Protein AF-A0A0F9FJC0-F1 (afdb_monomer_lite)

Radius of gyration: 16.65 Å; chains: 1; bounding box: 47×26×44 Å

pLDDT: mean 95.63, std 4.23, range [63.19, 98.69]

Sequence (137 aa):
MPDTFTTDVFLRDFNVMYAKLYDGVRHDSGGWKWFTDLMINHWQGLRIDPATKVIVYSDSLNDERAIEIQKYAAGKVLPRFGIGTSFANDVGHTPLNMVIKLTKCDGRPAVKLSDSPGKALGLPEAVSHCKYDLRLQ

Organism: NCBI:txid412755

Structure (mmCIF, N/CA/C/O backbone):
data_AF-A0A0F9FJC0-F1
#
_entry.id   AF-A0A0F9FJC0-F1
#
loop_
_atom_site.group_PDB
_atom_site.id
_atom_site.type_symbol
_atom_site.label_atom_id
_atom_site.label_alt_id
_atom_site.label_comp_id
_atom_site.label_asym_id
_atom_site.label_entity_id
_atom_site.label_seq_id
_atom_site.pdbx_PDB_ins_code
_atom_site.Cartn_x
_atom_site.Cartn_y
_atom_site.Cartn_z
_atom_site.occupancy
_atom_site.B_iso_or_equiv
_atom_site.auth_seq_id
_atom_site.auth_comp_id
_atom_site.auth_asym_id
_atom_site.auth_atom_id
_atom_site.pdbx_PDB_model_num
ATOM 1 N N . MET A 1 1 ? -4.753 -5.500 -5.150 1.00 89.69 1 MET A N 1
ATOM 2 C CA . MET A 1 1 ? -3.642 -4.589 -4.807 1.00 89.69 1 MET A CA 1
ATOM 3 C C . MET A 1 1 ? -3.898 -3.290 -5.561 1.00 89.69 1 MET A C 1
ATOM 5 O O . MET A 1 1 ? -3.995 -3.382 -6.778 1.00 89.69 1 MET A O 1
ATOM 9 N N . PRO A 1 2 ? -4.149 -2.158 -4.883 1.00 95.44 2 PRO A N 1
ATOM 10 C CA . PRO A 1 2 ? -4.709 -0.966 -5.537 1.00 95.44 2 PRO A CA 1
ATOM 11 C C . PRO A 1 2 ? -3.739 -0.151 -6.402 1.00 95.44 2 PRO A C 1
ATOM 13 O O . PRO A 1 2 ? -4.165 0.510 -7.338 1.00 95.44 2 PRO A O 1
ATOM 16 N N . ASP A 1 3 ? -2.436 -0.211 -6.140 1.00 95.94 3 ASP A N 1
ATOM 17 C CA . ASP A 1 3 ? -1.466 0.756 -6.665 1.00 95.94 3 ASP A CA 1
ATOM 18 C C . ASP A 1 3 ? -0.888 0.410 -8.051 1.00 95.94 3 ASP A C 1
ATOM 20 O O . ASP A 1 3 ? -0.067 1.157 -8.580 1.00 95.94 3 ASP A O 1
ATOM 24 N N . THR A 1 4 ? -1.278 -0.703 -8.687 1.00 96.31 4 THR A N 1
ATOM 25 C CA . THR A 1 4 ? -0.696 -1.111 -9.985 1.00 96.31 4 THR A CA 1
ATOM 26 C C . THR A 1 4 ? -0.795 -0.006 -11.038 1.00 96.31 4 THR A C 1
ATOM 28 O O . THR A 1 4 ? 0.192 0.276 -11.721 1.00 96.31 4 THR A O 1
ATOM 31 N N . PHE A 1 5 ? -1.946 0.662 -11.102 1.00 96.06 5 PHE A N 1
ATOM 32 C CA . PHE A 1 5 ? -2.234 1.760 -12.024 1.00 96.06 5 PHE A CA 1
ATOM 33 C C . PHE A 1 5 ? -2.603 3.063 -11.304 1.00 96.06 5 PHE A C 1
ATOM 35 O O . PHE A 1 5 ? -3.253 3.908 -11.904 1.00 96.06 5 PHE A O 1
ATOM 42 N N . THR A 1 6 ? -2.133 3.218 -10.062 1.00 95.31 6 THR A N 1
ATOM 43 C CA . THR A 1 6 ? -2.597 4.156 -9.022 1.00 95.31 6 THR A CA 1
ATOM 44 C C . THR A 1 6 ? -3.868 3.714 -8.294 1.00 95.31 6 THR A C 1
ATOM 46 O O . THR A 1 6 ? -4.799 3.152 -8.879 1.00 95.31 6 THR A O 1
ATOM 49 N N . THR A 1 7 ? -3.908 4.002 -6.994 1.00 97.06 7 THR A N 1
ATOM 50 C CA . THR A 1 7 ? -5.062 3.732 -6.134 1.00 97.06 7 THR A CA 1
ATOM 51 C C . THR A 1 7 ? -6.282 4.529 -6.591 1.00 97.06 7 THR A C 1
ATOM 53 O O . THR A 1 7 ? -7.385 3.991 -6.581 1.00 97.06 7 THR A O 1
ATOM 56 N N . ASP A 1 8 ? -6.109 5.756 -7.091 1.00 95.12 8 ASP A N 1
ATOM 57 C CA . ASP A 1 8 ? -7.223 6.555 -7.617 1.00 95.12 8 ASP A CA 1
ATOM 58 C C . ASP A 1 8 ? -7.928 5.868 -8.791 1.00 95.12 8 ASP A C 1
ATOM 60 O O . ASP A 1 8 ? -9.156 5.879 -8.866 1.00 95.12 8 ASP A O 1
ATOM 64 N N . VAL A 1 9 ? -7.172 5.251 -9.707 1.00 96.31 9 VAL A N 1
ATOM 65 C CA . VAL A 1 9 ? -7.750 4.477 -10.814 1.00 96.31 9 VAL A CA 1
ATOM 66 C C . VAL A 1 9 ? -8.472 3.248 -10.278 1.00 96.31 9 VAL A C 1
ATOM 68 O O . VAL A 1 9 ? -9.612 3.005 -10.663 1.00 96.31 9 VAL A O 1
ATOM 71 N N . PHE A 1 10 ? -7.852 2.511 -9.353 1.00 97.75 10 PHE A N 1
ATOM 72 C CA . PHE A 1 10 ? -8.464 1.330 -8.742 1.00 97.75 10 PHE A CA 1
ATOM 73 C C . PHE A 1 10 ? -9.810 1.647 -8.070 1.00 97.75 10 PHE A C 1
ATOM 75 O O . PHE A 1 10 ? -10.773 0.895 -8.227 1.00 97.75 10 PHE A O 1
ATOM 82 N N . LEU A 1 11 ? -9.908 2.770 -7.353 1.00 97.31 11 LEU A N 1
ATOM 83 C CA . LEU A 1 11 ? -11.122 3.144 -6.624 1.00 97.31 11 LEU A CA 1
ATOM 84 C C . LEU A 1 11 ? -12.297 3.535 -7.529 1.00 97.31 11 LEU A C 1
ATOM 86 O O . LEU A 1 11 ? -13.442 3.419 -7.090 1.00 97.31 11 LEU A O 1
ATOM 90 N N . ARG A 1 12 ? -12.050 3.916 -8.792 1.00 95.69 12 ARG A N 1
ATOM 91 C CA . ARG A 1 12 ? -13.123 4.141 -9.784 1.00 95.69 12 ARG A CA 1
ATOM 92 C C . ARG A 1 12 ? -13.931 2.867 -10.032 1.00 95.69 12 ARG A C 1
ATOM 94 O O . ARG A 1 12 ? -15.149 2.937 -10.173 1.00 95.69 12 ARG A O 1
ATOM 101 N N . ASP A 1 13 ? -13.255 1.720 -10.024 1.00 95.75 13 ASP A N 1
ATOM 102 C CA . ASP A 1 13 ? -13.863 0.419 -10.305 1.00 95.75 13 ASP A CA 1
ATOM 103 C C . ASP A 1 13 ? -14.221 -0.362 -9.034 1.00 95.75 13 ASP A C 1
ATOM 105 O O . ASP A 1 13 ? -15.056 -1.269 -9.082 1.00 95.75 13 ASP A O 1
ATOM 109 N N . PHE A 1 14 ? -13.634 -0.011 -7.882 1.00 97.62 14 PHE A N 1
ATOM 110 C CA . PHE A 1 14 ? -13.816 -0.714 -6.609 1.00 97.62 14 PHE A CA 1
ATOM 111 C C . PHE A 1 14 ? -15.169 -0.415 -5.937 1.00 97.62 14 PHE A C 1
ATOM 113 O O . PHE A 1 14 ? -15.253 0.122 -4.836 1.00 97.62 14 PHE A O 1
ATOM 120 N N . ASN A 1 15 ? -16.255 -0.772 -6.615 1.00 96.69 15 ASN A N 1
ATOM 121 C CA . ASN A 1 15 ? -17.631 -0.562 -6.174 1.00 96.69 15 ASN A CA 1
ATOM 122 C C . ASN A 1 15 ? -18.050 -1.479 -5.002 1.00 96.69 15 ASN A C 1
ATOM 124 O O . ASN A 1 15 ? -17.297 -2.338 -4.545 1.00 96.69 15 ASN A O 1
ATOM 128 N N . VAL A 1 16 ? -19.297 -1.330 -4.534 1.00 97.38 16 VAL A N 1
ATOM 129 C CA . VAL A 1 16 ? -19.851 -2.075 -3.385 1.00 97.38 16 VAL A CA 1
ATOM 130 C C . VAL A 1 16 ? -19.760 -3.597 -3.523 1.00 97.38 16 VAL A C 1
ATOM 132 O O . VAL A 1 16 ? -19.562 -4.276 -2.517 1.00 97.38 16 VAL A O 1
ATOM 135 N N . MET A 1 17 ? -19.894 -4.146 -4.735 1.00 97.69 17 MET A N 1
ATOM 136 C CA . MET A 1 17 ? -19.813 -5.591 -4.953 1.00 97.69 17 MET A CA 1
ATOM 137 C C . MET A 1 17 ? -18.396 -6.080 -4.650 1.00 97.69 17 MET A C 1
ATOM 139 O O . MET A 1 17 ? -18.222 -6.955 -3.803 1.00 97.69 17 MET A O 1
ATOM 143 N N . TYR A 1 18 ? -17.383 -5.441 -5.241 1.00 97.88 18 TYR A N 1
ATOM 144 C CA . TYR A 1 18 ? -15.986 -5.785 -4.978 1.00 97.88 18 TYR A CA 1
ATOM 145 C C . TYR A 1 18 ? -15.582 -5.479 -3.537 1.00 97.88 18 TYR A C 1
ATOM 147 O O . TYR A 1 18 ? -14.966 -6.312 -2.877 1.00 97.88 18 TYR A O 1
ATOM 155 N N . ALA A 1 19 ? -15.980 -4.326 -3.005 1.00 97.25 19 ALA A N 1
ATOM 156 C CA . ALA A 1 19 ? -15.654 -3.942 -1.639 1.00 97.25 19 ALA A CA 1
ATOM 157 C C . ALA A 1 19 ? -16.267 -4.885 -0.590 1.00 97.25 19 ALA A C 1
ATOM 159 O O . ALA A 1 19 ? -15.716 -5.017 0.501 1.00 97.25 19 ALA A O 1
ATOM 160 N N . LYS A 1 20 ? -17.380 -5.566 -0.897 1.00 96.31 20 LYS A N 1
ATOM 161 C CA . LYS A 1 20 ? -17.929 -6.637 -0.051 1.00 96.31 20 LYS A CA 1
ATOM 162 C C . LYS A 1 20 ? -17.240 -7.979 -0.276 1.00 96.31 20 LYS A C 1
ATOM 164 O O . LYS A 1 20 ? -17.003 -8.668 0.707 1.00 96.31 20 LYS A O 1
ATOM 169 N N . LEU A 1 21 ? -16.917 -8.317 -1.525 1.00 97.69 21 LEU A N 1
ATOM 170 C CA . LEU A 1 21 ? -16.279 -9.582 -1.894 1.00 97.69 21 LEU A CA 1
ATOM 171 C C . LEU A 1 21 ? -14.865 -9.724 -1.320 1.00 97.69 21 LEU A C 1
ATOM 173 O O . LEU A 1 21 ? -14.496 -10.801 -0.867 1.00 97.69 21 LEU A O 1
ATOM 177 N N . TYR A 1 22 ? -14.070 -8.655 -1.358 1.00 97.75 22 TYR A N 1
ATOM 178 C CA . TYR A 1 22 ? -12.704 -8.675 -0.846 1.00 97.75 22 TYR A CA 1
ATOM 179 C C . TYR A 1 22 ? -12.663 -8.326 0.646 1.00 97.75 22 TYR A C 1
ATOM 181 O O . TYR A 1 22 ? -13.250 -7.332 1.090 1.00 97.75 22 TYR A O 1
ATOM 189 N N . ASP A 1 23 ? -11.896 -9.097 1.416 1.00 97.44 23 ASP A N 1
ATOM 190 C CA . ASP A 1 23 ? -11.694 -8.870 2.855 1.00 97.44 23 ASP A CA 1
ATOM 191 C C . ASP A 1 23 ? -10.899 -7.593 3.156 1.00 97.44 23 ASP A C 1
ATOM 193 O O . ASP A 1 23 ? -10.963 -7.043 4.256 1.00 97.44 23 ASP A O 1
ATOM 197 N N . GLY A 1 24 ? -10.147 -7.090 2.178 1.00 97.44 24 GLY A N 1
ATOM 198 C CA . GLY A 1 24 ? -9.275 -5.949 2.377 1.00 97.44 24 GLY A CA 1
ATOM 199 C C . GLY A 1 24 ? -8.430 -5.597 1.165 1.00 97.44 24 GLY A C 1
ATOM 200 O O . GLY A 1 24 ? -8.637 -6.091 0.055 1.00 97.44 24 GLY A O 1
ATOM 201 N N . VAL A 1 25 ? -7.451 -4.731 1.400 1.00 98.50 25 VAL A N 1
ATOM 202 C CA . VAL A 1 25 ? -6.484 -4.273 0.398 1.00 98.50 25 VAL A CA 1
ATOM 203 C C . VAL A 1 25 ? -5.056 -4.368 0.931 1.00 98.50 25 VAL A C 1
ATOM 205 O O . VAL A 1 25 ? -4.824 -4.604 2.115 1.00 98.50 25 VAL A O 1
ATOM 208 N N . ARG A 1 26 ? -4.081 -4.185 0.039 1.00 98.62 26 ARG A N 1
ATOM 209 C CA . ARG A 1 26 ? -2.655 -4.175 0.368 1.00 98.62 26 ARG A CA 1
ATOM 210 C C . ARG A 1 26 ? -2.037 -2.844 -0.046 1.00 98.62 26 ARG A C 1
ATOM 212 O O . ARG A 1 26 ? -2.131 -2.490 -1.217 1.00 98.62 26 ARG A O 1
ATOM 219 N N . HIS A 1 27 ? -1.423 -2.153 0.909 1.00 98.12 27 HIS A N 1
ATOM 220 C CA . HIS A 1 27 ? -0.621 -0.946 0.720 1.00 98.12 27 HIS A CA 1
ATOM 221 C C . HIS A 1 27 ? 0.819 -1.344 0.373 1.00 98.12 27 HIS A C 1
ATOM 223 O O . HIS A 1 27 ? 1.512 -1.945 1.195 1.00 98.12 27 HIS A O 1
ATOM 229 N N . ASP A 1 28 ? 1.242 -1.041 -0.856 1.00 96.19 28 ASP A N 1
ATOM 230 C CA . ASP A 1 28 ? 2.549 -1.443 -1.411 1.00 96.19 28 ASP A CA 1
ATOM 231 C C . ASP A 1 28 ? 3.352 -0.264 -1.998 1.00 96.19 28 ASP A C 1
ATOM 233 O O . ASP A 1 28 ? 4.485 -0.441 -2.441 1.00 96.19 28 ASP A O 1
ATOM 237 N N . SER A 1 29 ? 2.786 0.947 -2.005 1.00 95.06 29 SER A N 1
ATOM 238 C CA . SER A 1 29 ? 3.495 2.179 -2.358 1.00 95.06 29 SER A CA 1
ATOM 239 C C . SER A 1 29 ? 2.762 3.426 -1.846 1.00 95.06 29 SER A C 1
ATOM 241 O O . SER A 1 29 ? 1.586 3.374 -1.488 1.00 95.06 29 SER A O 1
ATOM 243 N N . GLY A 1 30 ? 3.460 4.564 -1.789 1.00 93.69 30 GLY A N 1
ATOM 244 C CA . GLY A 1 30 ? 2.887 5.842 -1.347 1.00 93.69 30 GLY A CA 1
ATOM 245 C C . GLY A 1 30 ? 2.769 5.969 0.178 1.00 93.69 30 GLY A C 1
ATOM 246 O O . GLY A 1 30 ? 3.220 5.112 0.937 1.00 93.69 30 GLY A O 1
ATOM 247 N N . GLY A 1 31 ? 2.179 7.066 0.658 1.00 96.31 31 GLY A N 1
ATOM 248 C CA . GLY A 1 31 ? 2.068 7.339 2.095 1.00 96.31 31 GLY A CA 1
ATOM 249 C C . GLY A 1 31 ? 1.020 6.462 2.787 1.00 96.31 31 GLY A C 1
ATOM 250 O O . GLY A 1 31 ? -0.169 6.601 2.513 1.00 96.31 31 GLY A O 1
ATOM 251 N N . TRP A 1 32 ? 1.437 5.621 3.743 1.00 97.00 32 TRP A N 1
ATOM 252 C CA . TRP A 1 32 ? 0.547 4.690 4.460 1.00 97.00 32 TRP A CA 1
ATOM 253 C C . TRP A 1 32 ? -0.636 5.388 5.151 1.00 97.00 32 TRP A C 1
ATOM 255 O O . TRP A 1 32 ? -1.741 4.846 5.182 1.00 97.00 32 TRP A O 1
ATOM 265 N N . LYS A 1 33 ? -0.430 6.602 5.684 1.00 97.81 33 LYS A N 1
ATOM 266 C CA . LYS A 1 33 ? -1.475 7.377 6.368 1.00 97.81 33 LYS A CA 1
ATOM 267 C C . LYS A 1 33 ? -2.544 7.855 5.388 1.00 97.81 33 LYS A C 1
ATOM 269 O O . LYS A 1 33 ? -3.717 7.573 5.594 1.00 97.81 33 LYS A O 1
ATOM 274 N N . TRP A 1 34 ? -2.114 8.489 4.292 1.00 97.56 34 TRP A N 1
ATOM 275 C CA . TRP A 1 34 ? -2.995 8.899 3.194 1.00 97.56 34 TRP A CA 1
ATOM 276 C C . TRP A 1 34 ? -3.788 7.711 2.650 1.00 97.56 34 TRP A C 1
ATOM 278 O O . TRP A 1 34 ? -5.005 7.796 2.529 1.00 97.56 34 TRP A O 1
ATOM 288 N N . PHE A 1 35 ? -3.116 6.585 2.400 1.00 98.31 35 PHE A N 1
ATOM 289 C CA . PHE A 1 35 ? -3.765 5.380 1.894 1.00 98.31 35 PHE A CA 1
ATOM 290 C C . PHE A 1 35 ? -4.821 4.849 2.876 1.00 98.31 35 PHE A C 1
ATOM 292 O O . PHE A 1 35 ? -5.921 4.480 2.473 1.00 98.31 35 PHE A O 1
ATOM 299 N N . THR A 1 36 ? -4.507 4.840 4.175 1.00 98.50 36 THR A N 1
ATOM 300 C CA . THR A 1 36 ? -5.441 4.400 5.224 1.00 98.50 36 THR A CA 1
ATOM 301 C C . THR A 1 36 ? -6.692 5.276 5.252 1.00 98.50 36 THR A C 1
ATOM 303 O O . THR A 1 36 ? -7.801 4.747 5.209 1.00 98.50 36 THR A O 1
ATOM 306 N N . ASP A 1 37 ? -6.521 6.600 5.268 1.00 98.56 37 ASP A N 1
ATOM 307 C CA . ASP A 1 37 ? -7.634 7.557 5.266 1.00 98.56 37 ASP A CA 1
ATOM 308 C C . ASP A 1 37 ? -8.477 7.449 3.991 1.00 98.56 37 ASP A C 1
ATOM 310 O O . ASP A 1 37 ? -9.708 7.437 4.050 1.00 98.56 37 ASP A O 1
ATOM 314 N N . LEU A 1 38 ? -7.822 7.309 2.837 1.00 98.44 38 LEU A N 1
ATOM 315 C CA . LEU A 1 38 ? -8.484 7.155 1.547 1.00 98.44 38 LEU A CA 1
ATOM 316 C C . LEU A 1 38 ? -9.379 5.909 1.518 1.00 98.44 38 LEU A C 1
ATOM 318 O O . LEU A 1 38 ? -10.544 5.995 1.130 1.00 98.44 38 LEU A O 1
ATOM 322 N N . MET A 1 39 ? -8.866 4.766 1.977 1.00 98.50 39 MET A N 1
ATOM 323 C CA . MET A 1 39 ? -9.627 3.516 2.005 1.00 98.50 39 MET A CA 1
ATOM 324 C C . MET A 1 39 ? -10.790 3.560 3.002 1.00 98.50 39 MET A C 1
ATOM 326 O O . MET A 1 39 ? -11.885 3.099 2.676 1.00 98.50 39 MET A O 1
ATOM 330 N N . ILE A 1 40 ? -10.584 4.151 4.186 1.00 98.56 40 ILE A N 1
ATOM 331 C CA . ILE A 1 40 ? -11.652 4.369 5.175 1.00 98.56 40 ILE A CA 1
ATOM 332 C C . ILE A 1 40 ? -12.786 5.185 4.553 1.00 98.56 40 ILE A C 1
ATOM 334 O O . ILE A 1 40 ? -13.939 4.750 4.589 1.00 98.56 40 ILE A O 1
ATOM 338 N N . ASN A 1 41 ? -12.456 6.323 3.936 1.00 98.56 41 ASN A N 1
ATOM 339 C CA . ASN A 1 41 ? -13.441 7.195 3.298 1.00 98.56 41 ASN A CA 1
ATOM 340 C C . ASN A 1 41 ? -14.188 6.469 2.172 1.00 98.56 41 ASN A C 1
ATOM 342 O O . ASN A 1 41 ? -15.409 6.590 2.056 1.00 98.56 41 ASN A O 1
ATOM 346 N N . HIS A 1 42 ? -13.475 5.669 1.374 1.00 98.44 42 HIS A N 1
ATOM 347 C CA . HIS A 1 42 ? -14.075 4.885 0.297 1.00 98.44 42 HIS A CA 1
ATOM 348 C C . HIS A 1 42 ? -15.085 3.856 0.818 1.00 98.44 42 HIS A C 1
ATOM 350 O O . HIS A 1 42 ? -16.227 3.813 0.358 1.00 98.44 42 HIS A O 1
ATOM 356 N N . TRP A 1 43 ? -14.713 3.053 1.820 1.00 98.56 43 TRP A N 1
ATOM 357 C CA . TRP A 1 43 ? -15.628 2.070 2.410 1.00 98.56 43 TRP A CA 1
ATOM 358 C C . TRP A 1 43 ? -16.833 2.724 3.088 1.00 98.56 43 TRP A C 1
ATOM 360 O O . TRP A 1 43 ? -17.959 2.261 2.891 1.00 98.56 43 TRP A O 1
ATOM 370 N N . GLN A 1 44 ? -16.630 3.835 3.803 1.00 98.38 44 GLN A N 1
ATOM 371 C CA . GLN A 1 44 ? -17.725 4.608 4.395 1.00 98.38 44 GLN A CA 1
ATOM 372 C C . GLN A 1 44 ? -18.688 5.143 3.327 1.00 98.38 44 GLN A C 1
ATOM 374 O O . GLN A 1 44 ? -19.904 5.012 3.485 1.00 98.38 44 GLN A O 1
ATOM 379 N N . GLY A 1 45 ? -18.167 5.659 2.208 1.00 98.19 45 GLY A N 1
ATOM 380 C CA . GLY A 1 45 ? -18.972 6.085 1.058 1.00 98.19 45 GLY A CA 1
ATOM 381 C C . GLY A 1 45 ? -19.821 4.954 0.463 1.00 98.19 45 GLY A C 1
ATOM 382 O O . GLY A 1 45 ? -20.939 5.185 0.004 1.00 98.19 45 GLY A O 1
ATOM 383 N N . LEU A 1 46 ? -19.340 3.711 0.556 1.00 98.00 46 LEU A N 1
ATOM 384 C CA . LEU A 1 46 ? -20.059 2.499 0.149 1.00 98.00 46 LEU A CA 1
ATOM 385 C C . LEU A 1 46 ? -20.942 1.892 1.256 1.00 98.00 46 LEU A C 1
ATOM 387 O O . LEU A 1 46 ? -21.528 0.826 1.046 1.00 98.00 46 LEU A O 1
ATOM 391 N N . ARG A 1 47 ? -21.068 2.556 2.416 1.00 97.94 47 ARG A N 1
ATOM 392 C CA . ARG A 1 47 ? -21.794 2.076 3.610 1.00 97.94 47 ARG A CA 1
ATOM 393 C C . ARG A 1 47 ? -21.274 0.731 4.132 1.00 97.94 47 ARG A C 1
ATOM 395 O O . ARG A 1 47 ? -22.048 -0.119 4.571 1.00 97.94 47 ARG A O 1
ATOM 402 N N . ILE A 1 48 ? -19.964 0.531 4.050 1.00 98.19 48 ILE A N 1
ATOM 403 C CA . ILE A 1 48 ? -19.247 -0.621 4.596 1.00 98.19 48 ILE A CA 1
ATOM 404 C C . ILE A 1 48 ? -18.478 -0.141 5.821 1.00 98.19 48 ILE A C 1
ATOM 406 O O . ILE A 1 48 ? -17.802 0.881 5.750 1.00 98.19 48 ILE A O 1
ATOM 410 N N . ASP A 1 49 ? -18.571 -0.879 6.926 1.00 98.25 49 ASP A N 1
ATOM 411 C CA . ASP A 1 49 ? -17.793 -0.587 8.129 1.00 98.25 49 ASP A CA 1
ATOM 412 C C . ASP A 1 49 ? -16.295 -0.867 7.881 1.00 98.25 49 ASP A C 1
ATOM 414 O O . ASP A 1 49 ? -15.916 -2.037 7.727 1.00 98.25 49 ASP A O 1
ATOM 418 N N . PRO A 1 50 ? -15.426 0.163 7.854 1.00 98.50 50 PRO A N 1
ATOM 419 C CA . PRO A 1 50 ? -13.993 -0.012 7.634 1.00 98.50 50 PRO A CA 1
ATOM 420 C C . PRO A 1 50 ? -13.317 -0.848 8.724 1.00 98.50 50 PRO A C 1
ATOM 422 O O . PRO A 1 50 ? -12.338 -1.534 8.433 1.00 98.50 50 PRO A O 1
ATOM 425 N N . ALA A 1 51 ? -13.858 -0.864 9.950 1.00 98.31 51 ALA A N 1
ATOM 426 C CA . ALA A 1 51 ? -13.289 -1.623 11.063 1.00 98.31 51 ALA A CA 1
ATOM 427 C C . ALA A 1 51 ? -13.346 -3.143 10.832 1.00 98.31 51 ALA A C 1
ATOM 429 O O . ALA A 1 51 ? -12.622 -3.897 11.480 1.00 98.31 51 ALA A O 1
ATOM 430 N N . THR A 1 52 ? -14.162 -3.593 9.873 1.00 98.06 52 THR A N 1
ATOM 431 C CA . THR A 1 52 ? -14.242 -4.997 9.442 1.00 98.06 52 THR A CA 1
ATOM 432 C C . THR A 1 52 ? -13.242 -5.357 8.342 1.00 98.06 52 THR A C 1
ATOM 434 O O . THR A 1 52 ? -13.081 -6.534 8.024 1.00 98.06 52 THR A O 1
ATOM 437 N N . LYS A 1 53 ? -12.576 -4.365 7.738 1.00 98.56 53 LYS A N 1
ATOM 438 C CA . LYS A 1 53 ? -11.728 -4.545 6.557 1.00 98.56 53 LYS A CA 1
ATOM 439 C C . LYS A 1 53 ? -10.252 -4.574 6.905 1.00 98.56 53 LYS A C 1
ATOM 441 O O . LYS A 1 53 ? -9.777 -3.857 7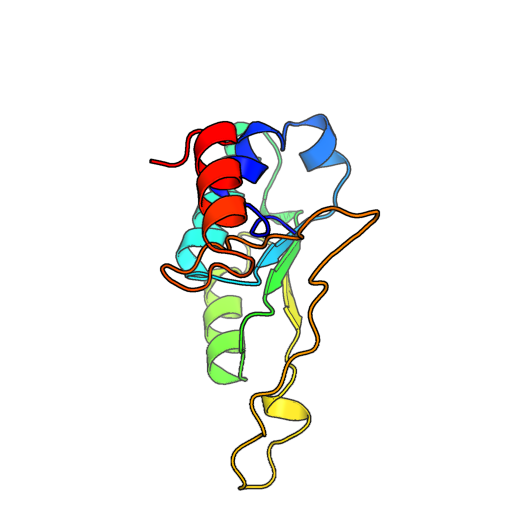.783 1.00 98.56 53 LYS A O 1
ATOM 446 N N . VAL A 1 54 ? -9.513 -5.404 6.178 1.00 98.62 54 VAL A N 1
ATOM 447 C CA . VAL A 1 54 ? -8.067 -5.556 6.344 1.00 98.62 54 VAL A CA 1
ATOM 448 C C . VAL A 1 54 ? -7.311 -4.547 5.484 1.00 98.62 54 VAL A C 1
ATOM 450 O O . VAL A 1 54 ? -7.619 -4.351 4.307 1.00 98.62 54 VAL A O 1
ATOM 453 N N . ILE A 1 55 ? -6.260 -3.958 6.052 1.00 98.69 55 ILE A N 1
ATOM 454 C CA . ILE A 1 55 ? -5.190 -3.336 5.268 1.00 98.69 55 ILE A CA 1
ATOM 455 C C . ILE A 1 55 ? -3.887 -4.058 5.590 1.00 98.69 55 ILE A C 1
ATOM 457 O O . ILE A 1 55 ? -3.425 -4.051 6.731 1.00 98.69 55 ILE A O 1
ATOM 461 N N . VAL A 1 56 ? -3.298 -4.689 4.573 1.00 98.69 56 VAL A N 1
ATOM 462 C CA . VAL A 1 56 ? -1.950 -5.257 4.652 1.00 98.69 56 VAL A CA 1
ATOM 463 C C . VAL A 1 56 ? -0.949 -4.179 4.252 1.00 98.69 56 VAL A C 1
ATOM 465 O O . VAL A 1 56 ? -0.891 -3.804 3.085 1.00 98.69 56 VAL A O 1
ATOM 468 N N . TYR A 1 57 ? -0.156 -3.691 5.195 1.00 98.50 57 TYR A N 1
ATOM 469 C CA . TYR A 1 57 ? 0.946 -2.768 4.940 1.00 98.50 57 TYR A CA 1
ATOM 470 C C . TYR A 1 57 ? 2.206 -3.572 4.624 1.00 98.50 57 TYR A C 1
ATOM 472 O O . TYR A 1 57 ? 2.596 -4.436 5.411 1.00 98.50 57 TYR A O 1
ATOM 480 N N . SER A 1 58 ? 2.828 -3.320 3.474 1.00 97.44 58 SER A N 1
ATOM 481 C CA . SER A 1 58 ? 4.009 -4.075 3.033 1.00 97.44 58 SER A CA 1
ATOM 482 C C . SER A 1 58 ? 5.117 -3.232 2.407 1.00 97.44 58 SER A C 1
ATOM 484 O O . SER A 1 58 ? 6.149 -3.787 2.035 1.00 97.44 58 SER A O 1
ATOM 486 N N . ASP A 1 59 ? 4.932 -1.918 2.266 1.00 95.56 59 ASP A N 1
ATOM 487 C CA . ASP A 1 59 ? 5.960 -1.052 1.688 1.00 95.56 59 ASP A CA 1
ATOM 488 C C . ASP A 1 59 ? 7.088 -0.784 2.693 1.00 95.56 59 ASP A C 1
ATOM 490 O O . ASP A 1 59 ? 6.951 0.043 3.595 1.00 95.56 59 ASP A O 1
ATOM 494 N N . SER A 1 60 ? 8.209 -1.487 2.509 1.00 91.12 60 SER A N 1
ATOM 495 C CA . SER A 1 60 ? 9.511 -1.174 3.119 1.00 91.12 60 SER A CA 1
ATOM 496 C C . SER A 1 60 ? 9.453 -0.928 4.637 1.00 91.12 60 SER A C 1
ATOM 498 O O . SER A 1 60 ? 10.011 0.041 5.150 1.00 91.12 60 SER A O 1
ATOM 500 N N . LEU A 1 61 ? 8.736 -1.796 5.354 1.00 95.62 61 LEU A N 1
ATOM 501 C CA . LEU A 1 61 ? 8.495 -1.654 6.788 1.00 95.62 61 LEU A CA 1
ATOM 502 C C . LEU A 1 61 ? 9.687 -2.087 7.651 1.00 95.62 61 LEU A C 1
ATOM 504 O O . LEU A 1 61 ? 10.458 -2.973 7.282 1.00 95.62 61 LEU A O 1
ATOM 508 N N . ASN A 1 62 ? 9.740 -1.499 8.844 1.00 94.50 62 ASN A N 1
ATOM 509 C CA . ASN A 1 62 ? 10.515 -1.928 10.005 1.00 94.50 62 ASN A CA 1
ATOM 510 C C . ASN A 1 62 ? 9.603 -1.914 11.251 1.00 94.50 62 ASN A C 1
ATOM 512 O O . ASN A 1 62 ? 8.434 -1.517 11.162 1.00 94.50 62 ASN A O 1
ATOM 516 N N . ASP A 1 63 ? 10.130 -2.319 12.406 1.00 95.25 63 ASP A N 1
ATOM 517 C CA . ASP A 1 63 ? 9.355 -2.423 13.650 1.00 95.25 63 ASP A CA 1
ATOM 518 C C . ASP A 1 63 ? 8.738 -1.091 14.084 1.00 95.25 63 ASP A C 1
ATOM 520 O O . ASP A 1 63 ? 7.543 -1.013 14.375 1.00 95.25 63 ASP A O 1
ATOM 524 N N . GLU A 1 64 ? 9.531 -0.019 14.074 1.00 96.19 64 GLU A N 1
ATOM 525 C CA . GLU A 1 64 ? 9.085 1.318 14.478 1.00 96.19 64 GLU A CA 1
ATOM 526 C C . GLU A 1 64 ? 7.909 1.796 13.623 1.00 96.19 64 GLU A C 1
ATOM 528 O O . GLU A 1 64 ? 6.887 2.256 14.145 1.00 96.19 64 GLU A O 1
ATOM 533 N N . ARG A 1 65 ? 8.021 1.625 12.300 1.00 97.12 65 ARG A N 1
ATOM 534 C CA . ARG A 1 65 ? 6.972 1.994 11.352 1.00 97.12 65 ARG A CA 1
ATOM 535 C C . ARG A 1 65 ? 5.725 1.135 11.538 1.00 97.12 65 ARG A C 1
ATOM 537 O O . ARG A 1 65 ? 4.619 1.669 11.502 1.00 97.12 65 ARG A O 1
ATOM 544 N N . ALA A 1 66 ? 5.877 -0.172 11.747 1.00 98.00 66 ALA A N 1
ATOM 545 C CA . ALA A 1 66 ? 4.742 -1.061 11.985 1.00 98.00 66 ALA A CA 1
ATOM 546 C C . ALA A 1 66 ? 3.983 -0.672 13.266 1.00 98.00 66 ALA A C 1
ATOM 548 O O . ALA A 1 66 ? 2.752 -0.613 13.259 1.00 98.00 66 ALA A O 1
ATOM 549 N N . ILE A 1 67 ? 4.699 -0.314 14.339 1.00 98.19 67 ILE A N 1
ATOM 550 C CA . ILE A 1 67 ? 4.106 0.171 15.595 1.00 98.19 67 ILE A CA 1
ATOM 551 C C . ILE A 1 67 ? 3.375 1.505 15.388 1.00 98.19 67 ILE A C 1
ATOM 553 O O . ILE A 1 67 ? 2.269 1.686 15.906 1.00 98.19 67 ILE A O 1
ATOM 557 N N . GLU A 1 68 ? 3.965 2.440 14.640 1.00 98.19 68 GLU A N 1
ATOM 558 C CA . GLU A 1 68 ? 3.334 3.722 14.299 1.00 98.19 68 GLU A CA 1
ATOM 559 C C . GLU A 1 68 ? 2.008 3.506 13.554 1.00 98.19 68 GLU A C 1
ATOM 561 O O . GLU A 1 68 ? 0.966 4.037 13.956 1.00 98.19 68 GLU A O 1
ATOM 566 N N . ILE A 1 69 ? 2.033 2.665 12.516 1.00 98.38 69 ILE A N 1
ATOM 567 C CA . ILE A 1 69 ? 0.848 2.327 11.724 1.00 98.38 69 ILE A CA 1
ATOM 568 C C . ILE A 1 69 ? -0.198 1.634 12.599 1.00 98.38 69 ILE A C 1
ATOM 570 O O . ILE A 1 69 ? -1.368 2.010 12.556 1.00 98.38 69 ILE A O 1
ATOM 574 N N . GLN A 1 70 ? 0.203 0.664 13.428 1.00 98.38 70 GLN A N 1
ATOM 575 C CA . GLN A 1 70 ? -0.700 -0.048 14.332 1.00 98.38 70 GLN A CA 1
ATOM 576 C C . GLN A 1 70 ? -1.445 0.926 15.248 1.00 98.38 70 GLN A C 1
ATOM 578 O O . GLN A 1 70 ? -2.668 0.854 15.345 1.00 98.38 70 GLN A O 1
ATOM 583 N N . LYS A 1 71 ? -0.729 1.859 15.890 1.00 98.31 71 LYS A N 1
ATOM 584 C CA . LYS A 1 71 ? -1.336 2.871 16.772 1.00 98.31 71 LYS A CA 1
ATOM 585 C C . LYS A 1 71 ? -2.339 3.749 16.031 1.00 98.31 71 LYS A C 1
ATOM 587 O O . LYS A 1 71 ? -3.366 4.114 16.594 1.00 98.31 71 LYS A O 1
ATOM 592 N N . TYR A 1 72 ? -2.046 4.091 14.781 1.00 98.50 72 TYR A N 1
ATOM 593 C CA . TYR A 1 72 ? -2.911 4.952 13.988 1.00 98.50 72 TYR A CA 1
ATOM 594 C C . TYR A 1 72 ? -4.151 4.240 13.427 1.00 98.50 72 TYR A C 1
ATOM 596 O O . TYR A 1 72 ? -5.225 4.846 13.368 1.00 98.50 72 TYR A O 1
ATOM 604 N N . ALA A 1 73 ? -3.988 2.996 12.971 1.00 98.00 73 ALA A N 1
ATOM 605 C CA . ALA A 1 73 ? -5.001 2.223 12.255 1.00 98.00 73 ALA A CA 1
ATOM 606 C C . ALA A 1 73 ? -5.904 1.395 13.186 1.00 98.00 73 ALA A C 1
ATOM 608 O O . ALA A 1 73 ? -7.015 1.032 12.791 1.00 98.00 73 ALA A O 1
ATOM 609 N N . ALA A 1 74 ? -5.454 1.110 14.413 1.00 97.00 74 ALA A N 1
ATOM 610 C CA . ALA A 1 74 ? -6.221 0.358 15.400 1.00 97.00 74 ALA A CA 1
ATOM 611 C C . ALA A 1 74 ? -7.616 0.961 15.623 1.00 97.00 74 ALA A C 1
ATOM 613 O O . ALA A 1 74 ? -7.774 2.167 15.810 1.00 97.00 74 ALA A O 1
ATOM 614 N N . GLY A 1 75 ? -8.636 0.102 15.585 1.00 97.00 75 GLY A N 1
ATOM 615 C CA . GLY A 1 75 ? -10.040 0.490 15.747 1.00 97.00 75 GLY A CA 1
ATOM 616 C C . GLY A 1 75 ? -10.670 1.166 14.524 1.00 97.00 75 GLY A C 1
ATOM 617 O O . GLY A 1 75 ? -11.887 1.306 14.492 1.00 97.00 75 GLY A O 1
ATOM 618 N N . LYS A 1 76 ? -9.880 1.554 13.513 1.00 98.31 76 LYS A N 1
ATOM 619 C CA . LYS A 1 76 ? -10.386 2.119 12.251 1.00 98.31 76 LYS A CA 1
ATOM 620 C C . LYS A 1 76 ? -10.470 1.074 11.145 1.00 98.31 76 LYS A C 1
ATOM 622 O O . LYS A 1 76 ? -11.397 1.102 10.351 1.00 98.31 76 LYS A O 1
ATOM 627 N N . VAL A 1 77 ? -9.484 0.183 11.095 1.00 98.62 77 VAL A N 1
ATOM 628 C CA . VAL A 1 77 ? -9.368 -0.957 10.174 1.00 98.62 77 VAL A CA 1
ATOM 629 C C . VAL A 1 77 ? -8.696 -2.120 10.911 1.00 98.62 77 VAL A C 1
ATOM 631 O O . VAL A 1 77 ? -8.278 -1.978 12.064 1.00 98.62 77 VAL A O 1
ATOM 634 N N . LEU A 1 78 ? -8.545 -3.266 10.247 1.00 98.62 78 LEU A N 1
ATOM 635 C CA . LEU A 1 78 ? -7.746 -4.399 10.715 1.00 98.62 78 LEU A CA 1
ATOM 636 C C . LEU A 1 78 ? -6.337 -4.340 10.090 1.00 98.62 78 LEU A C 1
ATOM 638 O O . LEU A 1 78 ? -6.123 -4.906 9.013 1.00 98.62 78 LEU A O 1
ATOM 642 N N . PRO A 1 79 ? -5.354 -3.668 10.723 1.00 98.44 79 PRO A N 1
ATOM 643 C CA . PRO A 1 79 ? -3.996 -3.609 10.195 1.00 98.44 79 PRO A CA 1
ATOM 644 C C . PRO A 1 79 ? -3.317 -4.986 10.233 1.00 98.44 79 PRO A C 1
ATOM 646 O O . PRO A 1 79 ? -3.450 -5.757 11.192 1.00 98.44 79 PRO A O 1
ATOM 649 N N . ARG A 1 80 ? -2.575 -5.299 9.171 1.00 98.25 80 ARG A N 1
ATOM 650 C CA . ARG A 1 80 ? -1.681 -6.458 9.039 1.00 98.25 80 ARG A CA 1
ATOM 651 C C . ARG A 1 80 ? -0.375 -5.997 8.400 1.00 98.25 80 ARG A C 1
ATOM 653 O O . ARG A 1 80 ? -0.382 -5.037 7.638 1.00 98.25 80 ARG A O 1
ATOM 660 N N . PHE A 1 81 ? 0.729 -6.683 8.678 1.00 98.44 81 PHE A N 1
ATOM 661 C CA . PHE A 1 81 ? 2.060 -6.233 8.266 1.00 98.44 81 PHE A CA 1
ATOM 662 C C . PHE A 1 81 ? 2.814 -7.336 7.530 1.00 98.44 81 PHE A C 1
ATOM 664 O O . PHE A 1 81 ? 2.909 -8.460 8.019 1.00 98.44 81 PHE A O 1
ATOM 671 N N . GLY A 1 82 ? 3.349 -7.006 6.356 1.00 97.62 82 GLY A N 1
ATOM 672 C CA . GLY A 1 82 ? 4.318 -7.819 5.630 1.00 97.62 82 GLY A CA 1
ATOM 673 C C . GLY A 1 82 ? 5.694 -7.174 5.731 1.00 97.62 82 GLY A C 1
ATOM 674 O O . GLY A 1 82 ? 5.986 -6.243 4.986 1.00 97.62 82 GLY A O 1
ATOM 675 N N . ILE A 1 83 ? 6.528 -7.655 6.651 1.00 96.62 83 ILE A N 1
ATOM 676 C CA . ILE A 1 83 ? 7.885 -7.141 6.875 1.00 96.62 83 ILE A CA 1
ATOM 677 C C . ILE A 1 83 ? 8.876 -8.100 6.210 1.00 96.62 83 ILE A C 1
ATOM 679 O O . ILE A 1 83 ? 8.904 -9.286 6.527 1.00 96.62 83 ILE A O 1
ATOM 683 N N . GLY A 1 84 ? 9.638 -7.592 5.240 1.00 95.44 84 GLY A N 1
ATOM 684 C CA . GLY A 1 84 ? 10.562 -8.384 4.425 1.00 95.44 84 GLY A CA 1
ATOM 685 C C . GLY A 1 84 ? 12.018 -8.179 4.832 1.00 95.44 84 GLY A C 1
ATOM 686 O O . GLY A 1 84 ? 12.497 -8.762 5.802 1.00 95.44 84 GLY A O 1
ATOM 687 N N . THR A 1 85 ? 12.727 -7.340 4.073 1.00 95.06 85 THR A N 1
ATOM 688 C CA . THR A 1 85 ? 14.177 -7.117 4.196 1.00 95.06 85 THR A CA 1
ATOM 689 C C . THR A 1 85 ? 14.634 -6.807 5.621 1.00 95.06 85 THR A C 1
ATOM 691 O O . THR A 1 85 ? 15.647 -7.352 6.040 1.00 95.06 85 THR A O 1
ATOM 694 N N . SER A 1 86 ? 13.869 -6.010 6.380 1.00 93.06 86 SER A N 1
ATOM 695 C CA . SER A 1 86 ? 14.200 -5.652 7.770 1.00 93.06 86 SER A CA 1
ATOM 696 C C . SER A 1 86 ? 14.276 -6.850 8.720 1.00 93.06 86 SER A C 1
ATOM 698 O O . SER A 1 86 ? 14.873 -6.719 9.775 1.00 93.06 86 SER A O 1
ATOM 700 N N . PHE A 1 87 ? 13.665 -7.992 8.387 1.00 93.56 87 PHE A N 1
ATOM 701 C CA . PHE A 1 87 ? 13.765 -9.220 9.186 1.00 93.56 87 PHE A CA 1
ATOM 702 C C . PHE A 1 87 ? 14.711 -10.237 8.560 1.00 93.56 87 PHE A C 1
ATOM 704 O O . PHE A 1 87 ? 15.470 -10.900 9.258 1.00 93.56 87 PHE A O 1
ATOM 711 N N . ALA A 1 88 ? 14.663 -10.382 7.237 1.00 94.94 88 ALA A N 1
ATOM 712 C CA . ALA A 1 88 ? 15.410 -11.427 6.545 1.00 94.94 88 ALA A CA 1
ATOM 713 C C . ALA A 1 88 ? 16.877 -11.059 6.252 1.00 94.94 88 ALA A C 1
ATOM 715 O O . ALA A 1 88 ? 17.664 -11.945 5.926 1.00 94.94 88 ALA A O 1
ATOM 716 N N . ASN A 1 89 ? 17.247 -9.776 6.314 1.00 93.31 89 ASN A N 1
ATOM 717 C CA . ASN A 1 89 ? 18.593 -9.300 5.995 1.00 93.31 89 ASN A CA 1
ATOM 718 C C . ASN A 1 89 ? 19.013 -8.142 6.920 1.00 93.31 89 ASN A C 1
ATOM 720 O O . ASN A 1 89 ? 19.364 -7.060 6.456 1.00 93.31 89 ASN A O 1
ATOM 724 N N . ASP A 1 90 ? 18.943 -8.380 8.233 1.00 90.69 90 ASP A N 1
ATOM 725 C CA . ASP A 1 90 ? 19.360 -7.444 9.288 1.00 90.69 90 ASP A CA 1
ATOM 726 C C . ASP A 1 90 ? 20.595 -7.969 10.040 1.00 90.69 90 ASP A C 1
ATOM 728 O O . ASP A 1 90 ? 20.557 -8.334 11.211 1.00 90.69 90 ASP A O 1
ATOM 732 N N . VAL A 1 91 ? 21.707 -8.103 9.312 1.00 93.50 91 VAL A N 1
ATOM 733 C CA . VAL A 1 91 ? 22.973 -8.668 9.828 1.00 93.50 91 VAL A CA 1
ATOM 734 C C . VAL A 1 91 ? 24.123 -7.652 9.824 1.00 93.50 91 VAL A C 1
ATOM 736 O O . VAL A 1 91 ? 25.291 -8.025 9.780 1.00 93.50 91 VAL A O 1
ATOM 739 N N . GLY A 1 92 ? 23.804 -6.352 9.837 1.00 92.62 92 GLY A N 1
ATOM 740 C CA . GLY A 1 92 ? 24.797 -5.267 9.856 1.00 92.62 92 GLY A CA 1
ATOM 741 C C . GLY A 1 92 ? 25.408 -4.909 8.494 1.00 92.62 92 GLY A C 1
ATOM 742 O O . GLY A 1 92 ? 26.346 -4.116 8.430 1.00 92.62 92 GLY A O 1
ATOM 743 N N . HIS A 1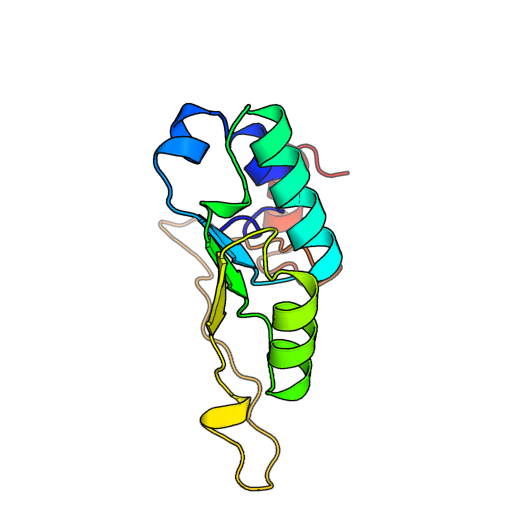 93 ? 24.872 -5.454 7.399 1.00 92.38 93 HIS A N 1
ATOM 744 C CA . HIS A 1 93 ? 25.279 -5.130 6.030 1.00 92.38 93 HIS A CA 1
ATOM 745 C C . HIS A 1 93 ? 24.116 -4.549 5.226 1.00 92.38 93 HIS A C 1
ATOM 747 O O . HIS A 1 93 ? 22.967 -4.930 5.426 1.00 92.38 93 HIS A O 1
ATOM 753 N N . THR A 1 94 ? 24.418 -3.656 4.278 1.00 93.62 94 THR A N 1
ATOM 754 C CA . THR A 1 94 ? 23.409 -3.084 3.378 1.00 93.62 94 THR A CA 1
ATOM 755 C C . THR A 1 94 ? 22.843 -4.169 2.455 1.00 93.62 94 THR A C 1
ATOM 757 O O . THR A 1 94 ? 23.604 -4.751 1.675 1.00 93.62 94 THR A O 1
ATOM 760 N N . PRO A 1 95 ? 21.522 -4.424 2.476 1.00 95.38 95 PRO A N 1
ATOM 761 C CA . PRO A 1 95 ? 20.900 -5.391 1.582 1.00 95.38 95 PRO A CA 1
ATOM 762 C C . PRO A 1 95 ? 21.053 -5.000 0.109 1.00 95.38 95 PRO A C 1
ATOM 764 O O . PRO A 1 95 ? 20.968 -3.824 -0.254 1.00 95.38 95 PRO A O 1
ATOM 767 N N . LEU A 1 96 ? 21.218 -5.994 -0.766 1.00 95.62 96 LEU A N 1
ATOM 768 C CA . LEU A 1 96 ? 21.217 -5.768 -2.211 1.00 95.62 96 LEU A CA 1
ATOM 769 C C . LEU A 1 96 ? 19.833 -5.295 -2.674 1.00 95.62 96 LEU A C 1
ATOM 771 O O . LEU A 1 96 ? 18.832 -5.986 -2.487 1.00 95.62 96 LEU A O 1
ATOM 775 N N . ASN A 1 97 ? 19.783 -4.135 -3.331 1.00 94.56 97 ASN A N 1
ATOM 776 C CA . ASN A 1 97 ? 18.558 -3.620 -3.935 1.00 94.56 97 ASN A CA 1
ATOM 777 C C . ASN A 1 97 ? 18.365 -4.218 -5.337 1.00 94.56 97 ASN A C 1
ATOM 779 O O . ASN A 1 97 ? 18.773 -3.634 -6.342 1.00 94.56 97 ASN A O 1
ATOM 783 N N . MET A 1 98 ? 17.773 -5.410 -5.392 1.00 95.25 98 MET A N 1
ATOM 784 C CA . MET A 1 98 ? 17.53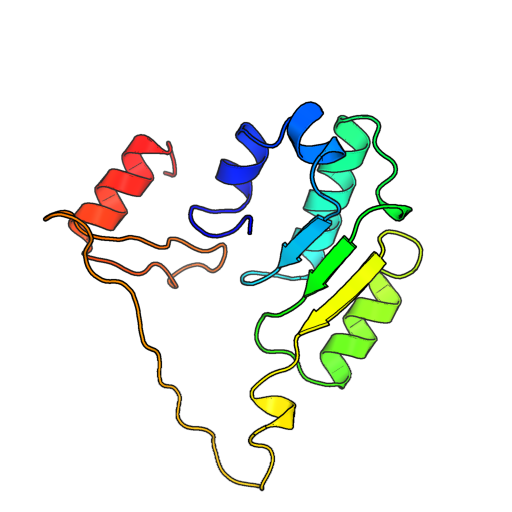7 -6.155 -6.628 1.00 95.25 98 MET A CA 1
ATOM 785 C C . MET A 1 98 ? 16.069 -6.552 -6.784 1.00 95.25 98 MET A C 1
ATOM 787 O O . MET A 1 98 ? 15.363 -6.800 -5.810 1.00 95.25 98 MET A O 1
ATOM 791 N N . VAL A 1 99 ? 15.609 -6.615 -8.033 1.00 94.19 99 VAL A N 1
ATOM 792 C CA . VAL A 1 99 ? 14.216 -6.904 -8.390 1.00 94.19 99 VAL A CA 1
ATOM 793 C C . VAL A 1 99 ? 14.155 -7.765 -9.648 1.00 94.19 99 VAL A C 1
ATOM 795 O O . VAL A 1 99 ? 14.931 -7.564 -10.579 1.00 94.19 99 VAL A O 1
ATOM 798 N N . ILE A 1 100 ? 13.186 -8.677 -9.707 1.00 96.44 100 ILE A N 1
ATOM 799 C CA . ILE A 1 100 ? 12.773 -9.363 -10.938 1.00 96.44 100 ILE A CA 1
ATOM 800 C C . ILE A 1 100 ? 11.390 -8.827 -11.301 1.00 96.44 100 ILE A C 1
ATOM 802 O O . ILE A 1 100 ? 10.505 -8.756 -10.448 1.00 96.44 100 ILE A O 1
ATOM 806 N N . LYS A 1 101 ? 11.212 -8.398 -12.552 1.00 94.56 101 LYS A N 1
ATOM 807 C CA . LYS A 1 101 ? 9.984 -7.744 -13.021 1.00 94.56 101 LYS A CA 1
ATOM 808 C C . LYS A 1 101 ? 9.513 -8.369 -14.324 1.00 94.56 101 LYS A C 1
ATOM 810 O O . LYS A 1 101 ? 10.326 -8.676 -15.192 1.00 94.56 101 LYS A O 1
ATOM 815 N N . LEU A 1 102 ? 8.197 -8.489 -14.477 1.00 96.50 102 LEU A N 1
ATOM 816 C CA . LEU A 1 102 ? 7.587 -8.790 -15.766 1.00 96.50 102 LEU A CA 1
ATOM 817 C C . LEU A 1 102 ? 7.791 -7.587 -16.693 1.00 96.50 102 LEU A C 1
ATOM 819 O O . LEU A 1 102 ? 7.330 -6.490 -16.386 1.00 96.50 102 LEU A O 1
ATOM 823 N N . THR A 1 103 ? 8.487 -7.786 -17.809 1.00 95.50 103 THR A N 1
ATOM 824 C CA . THR A 1 103 ? 8.728 -6.733 -18.811 1.00 95.50 103 THR A CA 1
ATOM 825 C C . THR A 1 103 ? 7.761 -6.820 -19.988 1.00 95.50 103 THR A C 1
ATOM 827 O O . THR A 1 103 ? 7.451 -5.803 -20.609 1.00 95.50 103 THR A O 1
ATOM 830 N N . LYS A 1 104 ? 7.270 -8.026 -20.297 1.00 96.44 104 LYS A N 1
ATOM 831 C CA . LYS A 1 104 ? 6.455 -8.314 -21.477 1.00 96.44 104 LYS A CA 1
ATOM 832 C C . LYS A 1 104 ? 5.584 -9.550 -21.247 1.00 96.44 104 LYS A C 1
ATOM 834 O O . LYS A 1 104 ? 6.049 -10.515 -20.648 1.00 96.44 104 LYS A O 1
ATOM 839 N N . CYS A 1 105 ? 4.360 -9.540 -21.763 1.00 96.56 105 CYS A N 1
ATOM 840 C CA . CYS A 1 105 ? 3.481 -10.708 -21.829 1.00 96.56 105 CYS A CA 1
ATOM 841 C C . CYS A 1 105 ? 2.823 -10.746 -23.210 1.00 96.56 105 CYS A C 1
ATOM 843 O O . CYS A 1 105 ? 2.381 -9.705 -23.689 1.00 96.56 105 CYS A O 1
ATOM 845 N N . ASP A 1 106 ? 2.807 -11.911 -23.861 1.00 96.88 106 ASP A N 1
ATOM 846 C CA . ASP A 1 106 ? 2.191 -12.102 -25.185 1.00 96.88 106 ASP A CA 1
ATOM 847 C C . ASP A 1 106 ? 2.540 -10.995 -26.199 1.00 96.88 106 ASP A C 1
ATOM 849 O O . ASP A 1 106 ? 1.693 -10.267 -26.709 1.00 96.88 106 ASP A O 1
ATOM 853 N N . GLY A 1 107 ? 3.833 -10.749 -26.421 1.00 95.25 107 GLY A N 1
ATOM 854 C CA . GLY A 1 107 ? 4.215 -9.719 -27.391 1.00 95.25 107 GLY A CA 1
ATOM 855 C C . GLY A 1 107 ? 4.083 -8.264 -26.895 1.00 95.25 107 GLY A C 1
ATOM 856 O O . GLY A 1 107 ? 4.674 -7.386 -27.524 1.00 95.25 107 GLY A O 1
ATOM 857 N N . ARG A 1 108 ? 3.424 -7.993 -25.759 1.00 95.25 108 ARG A N 1
ATOM 858 C CA . ARG A 1 108 ? 3.064 -6.636 -25.306 1.00 95.25 108 ARG A CA 1
ATOM 859 C C . ARG A 1 108 ? 3.828 -6.182 -24.053 1.00 95.25 108 ARG A C 1
ATOM 861 O O . ARG A 1 108 ? 4.022 -6.996 -23.147 1.00 95.25 108 ARG A O 1
ATOM 868 N N . PRO A 1 109 ? 4.265 -4.909 -23.970 1.00 96.75 109 PRO A N 1
ATOM 869 C CA . PRO A 1 109 ? 4.952 -4.375 -22.792 1.00 96.75 109 PRO A CA 1
ATOM 870 C C . PRO A 1 109 ? 4.087 -4.420 -21.526 1.00 96.75 109 PRO A C 1
ATOM 872 O O . PRO A 1 109 ? 2.894 -4.133 -21.579 1.00 96.75 109 PRO A O 1
ATOM 875 N N . ALA A 1 110 ? 4.703 -4.727 -20.385 1.00 97.00 110 ALA A N 1
ATOM 876 C CA . ALA A 1 110 ? 4.075 -4.606 -19.071 1.00 97.00 110 ALA A CA 1
ATOM 877 C C . ALA A 1 110 ? 4.419 -3.256 -18.417 1.00 97.00 110 ALA A C 1
ATOM 879 O O . ALA A 1 110 ? 5.511 -2.716 -18.617 1.00 97.00 110 ALA A O 1
ATOM 880 N N . VAL A 1 111 ? 3.488 -2.725 -17.619 1.00 96.69 111 VAL A N 1
ATOM 881 C CA . VAL A 1 111 ? 3.607 -1.426 -16.941 1.00 96.69 111 VAL A CA 1
ATOM 882 C C . VAL A 1 111 ? 3.149 -1.543 -15.481 1.00 96.69 111 VAL A C 1
ATOM 884 O O . VAL A 1 111 ? 2.174 -2.232 -15.193 1.00 96.69 111 VAL A O 1
ATOM 887 N N . LYS A 1 112 ? 3.834 -0.844 -14.565 1.00 96.31 112 LYS A N 1
ATOM 888 C CA . LYS A 1 112 ? 3.363 -0.535 -13.197 1.00 96.31 112 LYS A CA 1
ATOM 889 C C . LYS A 1 112 ? 3.540 0.966 -12.960 1.00 96.31 112 LYS A C 1
ATOM 891 O O . LYS A 1 112 ? 4.642 1.465 -13.155 1.00 96.31 112 LYS A O 1
ATOM 896 N N . LEU A 1 113 ? 2.500 1.680 -12.532 1.00 94.94 113 LEU A N 1
ATOM 897 C CA . LEU A 1 113 ? 2.564 3.124 -12.262 1.00 94.94 113 LEU A CA 1
ATOM 898 C C . LEU A 1 113 ? 2.909 3.441 -10.798 1.00 94.94 113 LEU A C 1
ATOM 900 O O . LEU A 1 113 ? 3.777 4.282 -10.570 1.00 94.94 113 LEU A O 1
ATOM 904 N N . SER A 1 114 ? 2.327 2.709 -9.834 1.00 93.12 114 SER A N 1
ATOM 905 C CA . SER A 1 114 ? 2.431 2.950 -8.376 1.00 93.12 114 SER A CA 1
ATOM 906 C C . SER A 1 114 ? 1.806 4.271 -7.901 1.00 93.12 114 SER A C 1
ATOM 908 O O . SER A 1 114 ? 1.559 5.169 -8.700 1.00 93.12 114 SER A O 1
ATOM 910 N N . ASP A 1 115 ? 1.614 4.414 -6.587 1.00 93.31 115 ASP A N 1
ATOM 911 C CA . ASP A 1 115 ? 1.206 5.680 -5.950 1.00 93.31 115 ASP A CA 1
ATOM 912 C C . ASP A 1 115 ? 2.399 6.575 -5.580 1.00 93.31 115 ASP A C 1
ATOM 914 O O . ASP A 1 115 ? 2.241 7.663 -5.030 1.00 93.31 115 ASP A O 1
ATOM 918 N N . SER A 1 116 ? 3.626 6.116 -5.839 1.00 89.69 116 SER A N 1
ATOM 919 C CA . SER A 1 116 ? 4.841 6.879 -5.563 1.00 89.69 116 SER A CA 1
ATOM 920 C C . SER A 1 116 ? 5.297 7.628 -6.815 1.00 89.69 116 SER A C 1
ATOM 922 O O . SER A 1 116 ? 5.652 6.984 -7.811 1.00 89.69 116 SER A O 1
ATOM 924 N N . PRO A 1 117 ? 5.370 8.972 -6.779 1.00 77.81 117 PRO A N 1
ATOM 925 C CA . PRO A 1 117 ? 5.883 9.752 -7.897 1.00 77.81 117 PRO A CA 1
ATOM 926 C C . PRO A 1 117 ? 7.261 9.250 -8.345 1.00 77.81 117 PRO A C 1
ATOM 928 O O . PRO A 1 117 ? 8.143 8.992 -7.528 1.00 77.81 117 PRO A O 1
ATOM 931 N N . GLY A 1 118 ? 7.438 9.076 -9.654 1.00 79.50 118 GLY A N 1
ATOM 932 C CA . GLY A 1 118 ? 8.709 8.640 -10.242 1.00 79.50 118 GLY A CA 1
ATOM 933 C C . GLY A 1 118 ? 9.025 7.142 -10.131 1.00 79.50 118 GLY A C 1
ATOM 934 O O . GLY A 1 118 ? 10.031 6.714 -10.686 1.00 79.50 118 GLY A O 1
ATOM 935 N N . LYS A 1 119 ? 8.177 6.319 -9.493 1.00 84.56 119 LYS A N 1
ATOM 936 C CA . LYS A 1 119 ? 8.361 4.853 -9.429 1.00 84.56 119 LYS A CA 1
ATOM 937 C C . LYS A 1 119 ? 7.615 4.083 -10.529 1.00 84.56 119 LYS A C 1
ATOM 939 O O . LYS A 1 119 ? 7.403 2.877 -10.396 1.00 84.56 119 LYS A O 1
ATOM 944 N N . ALA A 1 120 ? 7.243 4.752 -11.622 1.00 90.44 120 ALA A N 1
ATOM 945 C CA . ALA A 1 120 ? 6.679 4.077 -12.784 1.00 90.44 120 ALA A CA 1
ATOM 946 C C . ALA A 1 120 ? 7.719 3.140 -13.423 1.00 90.44 120 ALA A C 1
ATOM 948 O O . ALA A 1 120 ? 8.905 3.455 -13.513 1.00 90.44 120 ALA A O 1
ATOM 949 N N . LEU A 1 121 ? 7.265 1.973 -13.864 1.00 92.19 121 LEU A N 1
ATOM 950 C CA . LEU A 1 121 ? 8.077 0.901 -14.425 1.00 92.19 121 LEU A CA 1
ATOM 951 C C . LEU A 1 121 ? 7.478 0.454 -15.750 1.00 92.19 121 LEU A C 1
ATOM 953 O O . LEU A 1 121 ? 6.266 0.268 -15.853 1.00 92.19 121 LEU A O 1
ATOM 957 N N . GLY A 1 122 ? 8.343 0.232 -16.732 1.00 93.44 122 GLY A N 1
ATOM 958 C CA . GLY A 1 122 ? 7.965 -0.138 -18.091 1.00 93.44 122 GLY A CA 1
ATOM 959 C C . GLY A 1 122 ? 8.664 0.752 -19.112 1.00 93.44 122 GLY A C 1
ATOM 960 O O . GLY A 1 122 ? 9.416 1.661 -18.757 1.00 93.44 122 GLY A O 1
ATOM 961 N N . LEU A 1 123 ? 8.424 0.477 -20.39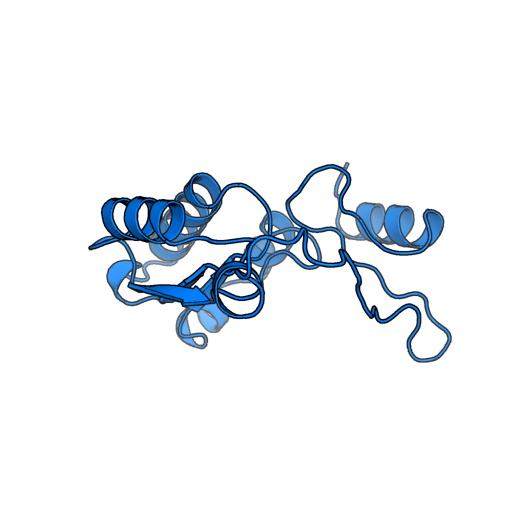2 1.00 94.25 123 LEU A N 1
ATOM 962 C CA . LEU A 1 123 ? 8.912 1.329 -21.475 1.00 94.25 123 LEU A CA 1
ATOM 963 C C . LEU A 1 123 ? 8.244 2.713 -21.392 1.00 94.25 123 LEU A C 1
ATOM 965 O O . LEU A 1 123 ? 7.029 2.757 -21.188 1.00 94.25 123 LEU A O 1
ATOM 969 N N . PRO A 1 124 ? 8.978 3.827 -21.588 1.00 94.19 124 PRO A N 1
ATOM 970 C CA . PRO A 1 124 ? 8.417 5.175 -21.461 1.00 94.19 124 PRO A CA 1
ATOM 971 C C . PRO A 1 124 ? 7.160 5.401 -22.305 1.00 94.19 124 PRO A C 1
ATOM 973 O O . PRO A 1 124 ? 6.177 5.935 -21.808 1.00 94.19 124 PRO A O 1
ATOM 976 N N . GLU A 1 125 ? 7.156 4.926 -23.551 1.00 94.69 125 GLU A N 1
ATOM 977 C CA . GLU A 1 125 ? 5.999 5.021 -24.447 1.00 94.69 125 GLU A CA 1
ATOM 978 C C . GLU A 1 125 ? 4.783 4.255 -23.904 1.00 94.69 125 GLU A C 1
ATOM 980 O O . GLU A 1 125 ? 3.682 4.794 -23.849 1.00 94.69 125 GLU A O 1
ATOM 985 N N . ALA A 1 126 ? 4.985 3.027 -23.417 1.00 95.31 126 ALA A N 1
ATOM 986 C CA . ALA A 1 126 ? 3.912 2.219 -22.840 1.00 95.31 126 ALA A CA 1
ATOM 987 C C . ALA A 1 126 ? 3.353 2.839 -21.549 1.00 95.31 126 ALA A C 1
ATOM 989 O O . ALA A 1 126 ? 2.146 2.807 -21.321 1.00 95.31 126 ALA A O 1
ATOM 990 N N . VAL A 1 127 ? 4.215 3.436 -20.718 1.00 95.25 127 VAL A N 1
ATOM 991 C CA . VAL A 1 127 ? 3.802 4.188 -19.524 1.00 95.25 127 VAL A CA 1
ATOM 992 C C . VAL A 1 127 ? 2.961 5.402 -19.921 1.00 95.25 127 VAL A C 1
ATOM 994 O O . VAL A 1 127 ? 1.909 5.625 -19.326 1.00 95.25 127 VAL A O 1
ATOM 997 N N . SER A 1 128 ? 3.393 6.163 -20.929 1.00 94.38 128 SER A N 1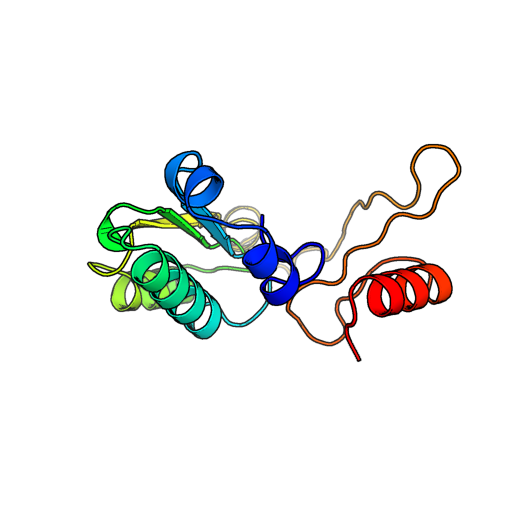
ATOM 998 C CA . SER A 1 128 ? 2.660 7.329 -21.433 1.00 94.38 128 SER A CA 1
ATOM 999 C C . SER A 1 128 ? 1.296 6.951 -22.013 1.00 94.38 128 SER A C 1
ATOM 1001 O O . SER A 1 128 ? 0.301 7.577 -21.655 1.00 94.38 128 SER A O 1
ATOM 1003 N N . HIS A 1 129 ? 1.221 5.899 -22.835 1.00 94.94 129 HIS A N 1
ATOM 1004 C CA . HIS A 1 129 ? -0.052 5.387 -23.357 1.00 94.94 129 HIS A CA 1
ATOM 1005 C C . HIS A 1 129 ? -0.975 4.906 -22.232 1.00 94.94 129 HIS A C 1
ATOM 1007 O O . HIS A 1 129 ? -2.135 5.300 -22.181 1.00 94.94 129 HIS A O 1
ATOM 1013 N N . CYS A 1 130 ? -0.449 4.147 -21.266 1.00 95.25 130 CYS A N 1
ATOM 1014 C CA . CYS A 1 130 ? -1.225 3.691 -20.114 1.00 95.25 130 CYS A CA 1
ATOM 1015 C C . CYS A 1 130 ? -1.800 4.866 -19.305 1.00 95.25 130 CYS A C 1
ATOM 1017 O O . CYS A 1 130 ? -2.978 4.859 -18.955 1.00 95.25 130 CYS A O 1
ATOM 1019 N N . LYS A 1 131 ? -1.003 5.910 -19.045 1.00 94.56 131 LYS A N 1
ATOM 1020 C CA . LYS A 1 131 ? -1.485 7.125 -18.368 1.00 94.56 131 LYS A CA 1
ATOM 1021 C C . LYS A 1 131 ? -2.570 7.848 -19.166 1.00 94.56 131 LYS A C 1
ATOM 1023 O O . LYS A 1 131 ? -3.564 8.269 -18.577 1.00 94.56 131 LYS A O 1
ATOM 1028 N N . TYR A 1 132 ? -2.393 7.958 -20.483 1.00 95.62 132 TYR A N 1
ATOM 1029 C CA . TYR A 1 132 ? -3.378 8.557 -21.381 1.00 95.62 132 TYR A CA 1
ATOM 1030 C C . TYR A 1 132 ? -4.723 7.817 -21.313 1.00 95.62 132 TYR A C 1
ATOM 1032 O O . TYR A 1 132 ? -5.748 8.441 -21.030 1.00 95.62 132 TYR A O 1
ATOM 1040 N N . ASP A 1 133 ? -4.710 6.490 -21.463 1.00 95.50 133 ASP A N 1
ATOM 1041 C CA . ASP A 1 133 ? -5.917 5.652 -21.434 1.00 95.50 133 ASP A CA 1
ATOM 1042 C C . ASP A 1 133 ? -6.656 5.751 -20.090 1.00 95.50 133 ASP A C 1
ATOM 1044 O O . ASP A 1 133 ? -7.887 5.813 -20.033 1.00 95.50 133 ASP A O 1
ATOM 1048 N N . LEU A 1 134 ? -5.897 5.832 -18.995 1.00 95.19 134 LEU A N 1
ATOM 1049 C CA . LEU A 1 134 ? -6.424 5.952 -17.635 1.00 95.19 134 LEU A CA 1
ATOM 1050 C C . LEU A 1 134 ? -6.798 7.386 -17.238 1.00 95.19 134 LEU A C 1
ATOM 1052 O O . LEU A 1 134 ? -7.301 7.607 -16.128 1.00 95.19 134 LEU A O 1
ATOM 1056 N N . ARG A 1 135 ? -6.601 8.361 -18.135 1.00 94.62 135 ARG A N 1
ATOM 1057 C CA . ARG A 1 135 ? -6.872 9.789 -17.903 1.00 94.62 135 ARG A CA 1
ATOM 1058 C C . ARG A 1 135 ? -6.115 10.327 -16.684 1.00 94.62 135 ARG A C 1
ATOM 1060 O O . ARG A 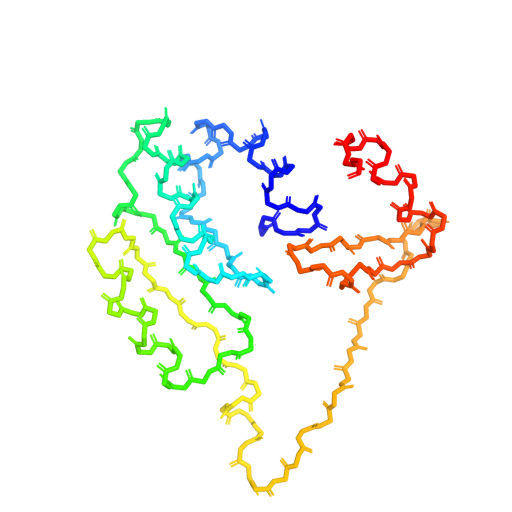1 135 ? -6.685 11.025 -15.845 1.00 94.62 135 ARG A O 1
ATOM 1067 N N . LEU A 1 136 ? -4.844 9.951 -16.574 1.00 87.12 136 LEU A N 1
ATOM 1068 C CA . LEU A 1 136 ? -3.896 10.462 -15.590 1.00 87.12 136 LEU A CA 1
ATOM 1069 C C . LEU A 1 136 ? -3.039 11.524 -16.293 1.00 87.12 136 LEU A C 1
ATOM 1071 O O . LEU A 1 136 ? -2.162 11.170 -17.081 1.00 87.12 136 LEU A O 1
ATOM 1075 N N . GLN A 1 137 ? -3.362 12.804 -16.077 1.00 63.19 137 GLN A N 1
ATOM 1076 C CA . GLN A 1 137 ? -2.596 13.944 -16.603 1.00 63.19 137 GLN A CA 1
ATOM 1077 C C . GLN A 1 137 ? -1.331 14.181 -15.778 1.00 63.19 137 GLN A C 1
ATOM 1079 O O . GLN A 1 137 ? -1.431 14.131 -14.531 1.00 63.19 137 GLN A O 1
#

InterPro domains:
  IPR007229 Nicotinate phosphoribosyltransferase family [PTHR11098] (3-121)
  IPR036068 Nicotinate phosphoribosyltransferase-like, C-terminal [SSF51690] (1-133)
  IPR041525 Nicotinate/nicotinamide phosphoribosyltransferase [PF04095] (3-127)

Secondary structure (DSSP, 8-state):
-GGGG-HHHHHHH--HHHHHHSSEEEE-SS-HHHHHHHHHHHHHHTT--GGGSEEEE-SS--HHHHHHHHHHHBTTBEEEE---HHHHS-SSSPPP-------EETTEE--B--SSTT--BS-HHHHHHHHHHTT--

Foldseek 3Di:
DQFQLHVVLSLVVCALVNVVVAQEEEDADDDLVVVLVVVLVSCVVRVHQQQRHEYEYEHADDPVVLVVSCVVCPPRHHYHYDHDCNPPPVPPDDDDPDDDDDQDDPNGGDWGDGPDPPPIDYDPVVSVVSCVVSVND